Protein AF-A0AB38V2P9-F1 (afdb_monomer_lite)

Foldseek 3Di:
DLVVCCVPQHNVVSCVVVVHDSVVVCVVPPPDDDDDDPDDDPPVRDDDVPDDDPVRVVVDPD

pLDDT: mean 90.03, std 8.19, range [60.56, 97.94]

Structure (mmCIF, N/CA/C/O backbone):
data_AF-A0AB38V2P9-F1
#
_entry.id   AF-A0AB38V2P9-F1
#
loop_
_atom_site.group_PDB
_atom_site.id
_atom_site.type_symbol
_atom_site.label_atom_id
_atom_site.label_alt_id
_atom_site.label_comp_id
_atom_site.label_asym_id
_atom_site.label_entity_id
_atom_site.label_seq_id
_atom_site.pdbx_PDB_ins_code
_atom_site.Cartn_x
_atom_site.Cartn_y
_atom_site.Cartn_z
_atom_site.occupancy
_atom_site.B_iso_or_equiv
_atom_site.auth_seq_id
_atom_site.auth_comp_id
_atom_site.auth_asym_id
_atom_site.auth_atom_id
_atom_site.pdbx_PDB_model_num
ATOM 1 N N . MET A 1 1 ? -11.057 7.004 15.432 1.00 81.00 1 MET A N 1
ATOM 2 C CA . MET A 1 1 ? -11.495 5.632 15.073 1.00 81.00 1 MET A CA 1
ATOM 3 C C . MET A 1 1 ? -10.358 4.596 15.144 1.00 81.00 1 MET A C 1
ATOM 5 O O . MET A 1 1 ? -10.202 4.018 16.205 1.00 81.00 1 MET A O 1
ATOM 9 N N . ILE A 1 2 ? -9.502 4.363 14.124 1.00 95.00 2 ILE A N 1
ATOM 10 C CA . ILE A 1 2 ? -8.386 3.376 14.254 1.00 95.00 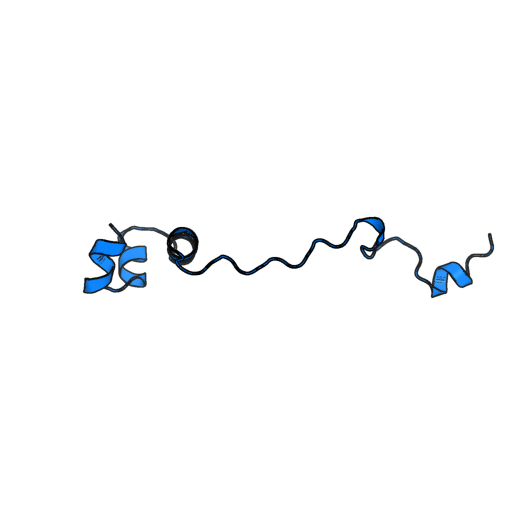2 ILE A CA 1
ATOM 11 C C . ILE A 1 2 ? -7.377 3.794 15.334 1.00 95.00 2 ILE A C 1
ATOM 13 O O . ILE A 1 2 ? -6.978 2.977 16.154 1.00 95.00 2 ILE A O 1
ATOM 17 N N . ALA A 1 3 ? -6.977 5.070 15.346 1.00 94.19 3 ALA A N 1
ATOM 18 C CA . ALA A 1 3 ? -6.002 5.595 16.305 1.00 94.19 3 ALA A CA 1
ATOM 19 C C . ALA A 1 3 ? -6.496 5.568 17.764 1.00 94.19 3 ALA A C 1
ATOM 21 O O . ALA A 1 3 ? -5.680 5.528 18.672 1.00 94.19 3 ALA A O 1
ATOM 22 N N . GLU A 1 4 ? -7.814 5.558 17.976 1.00 96.19 4 GLU A N 1
ATOM 23 C CA . GLU A 1 4 ? -8.431 5.456 19.307 1.00 96.19 4 GLU A CA 1
ATOM 24 C C . GLU A 1 4 ? -8.482 4.005 19.798 1.00 96.19 4 GLU A C 1
ATOM 26 O O . GLU A 1 4 ? -8.304 3.758 20.980 1.00 96.19 4 GLU A O 1
ATOM 31 N N . LEU A 1 5 ? -8.695 3.043 18.892 1.00 96.81 5 LEU A N 1
ATOM 32 C CA . LEU A 1 5 ? -8.752 1.612 19.216 1.00 96.81 5 LEU A CA 1
ATOM 33 C C . LEU A 1 5 ? -7.361 0.968 19.313 1.00 96.81 5 LEU A C 1
ATOM 35 O O . LEU A 1 5 ? -7.169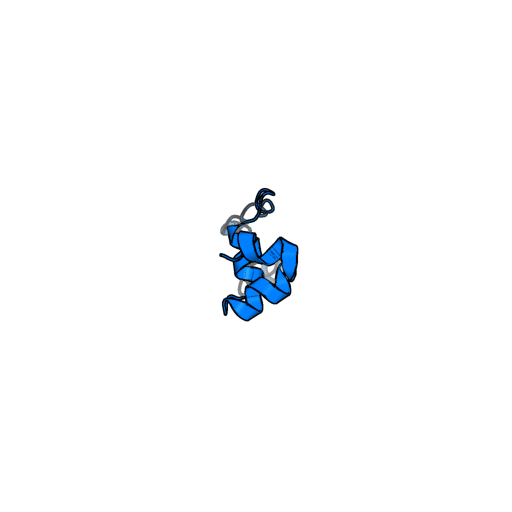 -0.011 20.029 1.00 96.81 5 LEU A O 1
ATOM 39 N N . ALA A 1 6 ? -6.380 1.493 18.576 1.00 96.00 6 ALA A N 1
ATOM 40 C CA . ALA A 1 6 ? -5.047 0.905 18.485 1.00 96.00 6 ALA A CA 1
ATOM 41 C C . ALA A 1 6 ? -4.308 0.734 19.833 1.00 96.00 6 ALA A C 1
ATOM 43 O O . ALA A 1 6 ? -3.596 -0.264 19.942 1.00 96.00 6 ALA A O 1
ATOM 44 N N . PRO A 1 7 ? -4.442 1.622 20.841 1.00 97.62 7 PRO A N 1
ATOM 45 C CA . PRO A 1 7 ? -3.841 1.409 22.161 1.00 97.62 7 PRO A CA 1
ATOM 46 C C . PRO A 1 7 ? -4.380 0.176 22.900 1.00 97.62 7 PRO A C 1
ATOM 48 O O . PRO A 1 7 ? -3.626 -0.460 23.625 1.00 97.62 7 PRO A O 1
ATOM 51 N N . GLU A 1 8 ? -5.647 -0.184 22.676 1.00 97.81 8 GLU A N 1
ATOM 52 C CA . GLU A 1 8 ? -6.323 -1.281 23.384 1.00 97.81 8 GLU A CA 1
ATOM 53 C C . GLU A 1 8 ? -6.125 -2.635 22.686 1.00 97.81 8 GLU A C 1
ATOM 55 O O . GLU A 1 8 ? -5.849 -3.648 23.324 1.00 97.81 8 GLU A O 1
ATOM 60 N N . ILE A 1 9 ? -6.258 -2.666 21.354 1.00 97.62 9 ILE A N 1
ATOM 61 C CA . ILE A 1 9 ? -6.307 -3.919 20.568 1.00 97.62 9 ILE A CA 1
ATOM 62 C C . ILE A 1 9 ? -5.241 -4.003 19.466 1.00 97.62 9 ILE A C 1
ATOM 64 O O . ILE A 1 9 ? -5.243 -4.917 18.636 1.00 97.62 9 ILE A O 1
ATOM 68 N N . GLY A 1 10 ? -4.320 -3.040 19.429 1.00 96.44 10 GLY A N 1
ATOM 69 C CA . GLY A 1 10 ? -3.313 -2.917 18.381 1.00 96.44 10 GLY A CA 1
ATOM 70 C C . GLY A 1 10 ? -3.881 -2.445 17.037 1.00 96.44 10 GLY A C 1
ATOM 71 O O . GLY A 1 10 ? -5.077 -2.508 16.755 1.00 96.44 10 GLY A O 1
ATOM 72 N N . VAL A 1 11 ? -2.995 -1.987 16.144 1.00 96.00 11 VAL A N 1
ATOM 73 C CA . VAL A 1 11 ? -3.389 -1.446 14.826 1.00 96.00 11 VAL A CA 1
ATOM 74 C C . VAL A 1 11 ? -4.091 -2.491 13.958 1.00 96.00 11 VAL A C 1
ATOM 76 O O . VAL A 1 11 ? -5.029 -2.153 13.242 1.00 96.00 11 VAL A O 1
ATOM 79 N N . ARG A 1 12 ? -3.643 -3.753 13.998 1.00 96.81 12 ARG A N 1
ATOM 80 C CA . ARG A 1 12 ? -4.236 -4.828 13.191 1.00 96.81 12 ARG A CA 1
ATOM 81 C C . ARG A 1 12 ? -5.664 -5.142 13.644 1.00 96.81 12 ARG A C 1
ATOM 83 O O . ARG A 1 12 ? -6.559 -5.083 12.812 1.00 96.81 12 ARG A O 1
ATOM 90 N N . GLY A 1 13 ? -5.877 -5.355 14.946 1.00 97.88 13 GLY A N 1
ATOM 91 C CA . GLY A 1 13 ? -7.211 -5.582 15.508 1.00 97.88 13 GLY A CA 1
ATOM 92 C C . GLY A 1 13 ? -8.147 -4.396 15.278 1.00 97.88 13 GLY A C 1
ATOM 93 O O . GLY A 1 13 ? -9.297 -4.583 14.893 1.00 97.88 13 GLY A O 1
ATOM 94 N N . ALA A 1 14 ? -7.636 -3.168 15.405 1.00 97.94 14 ALA A N 1
ATOM 95 C CA . ALA A 1 14 ? -8.397 -1.971 15.066 1.00 97.94 14 ALA A CA 1
ATOM 96 C C . ALA A 1 14 ? -8.784 -1.928 13.576 1.00 97.94 14 ALA A C 1
ATOM 98 O O . ALA A 1 14 ? -9.924 -1.611 13.254 1.00 97.94 14 ALA A O 1
ATOM 99 N N . CYS A 1 15 ? -7.874 -2.269 12.657 1.00 97.62 15 CYS A N 1
ATOM 100 C CA . CYS A 1 15 ? -8.178 -2.337 11.221 1.00 97.62 15 CYS A CA 1
ATOM 101 C C . CYS A 1 15 ? -9.267 -3.370 10.912 1.00 97.62 15 CYS A C 1
ATOM 103 O O . CYS A 1 15 ? -10.195 -3.058 10.163 1.00 97.62 15 CYS A O 1
ATOM 105 N N . ASP A 1 16 ? -9.178 -4.549 11.526 1.00 97.81 16 ASP A N 1
ATOM 106 C CA . ASP A 1 16 ? -10.148 -5.628 11.346 1.00 97.81 16 ASP A CA 1
ATOM 107 C C . ASP A 1 16 ? -11.532 -5.227 11.891 1.00 97.81 16 ASP A C 1
ATOM 109 O O . ASP A 1 16 ? -12.530 -5.371 11.188 1.00 97.81 16 ASP A O 1
ATOM 113 N N . ALA A 1 17 ? -11.597 -4.622 13.084 1.00 97.56 17 ALA A N 1
ATOM 114 C CA . ALA A 1 17 ? -12.848 -4.165 13.704 1.00 97.56 17 ALA A CA 1
ATOM 115 C C . ALA A 1 17 ? -13.564 -3.060 12.903 1.00 97.56 17 ALA A C 1
ATOM 117 O O . ALA A 1 17 ? -14.790 -2.986 12.885 1.00 97.56 17 ALA A O 1
ATOM 118 N N . VAL A 1 18 ? -12.798 -2.194 12.238 1.00 95.75 18 VAL A N 1
ATOM 119 C CA . VAL A 1 18 ? -13.313 -1.082 11.421 1.00 95.75 18 VAL A CA 1
ATOM 120 C C . VAL A 1 18 ? -13.590 -1.508 9.968 1.00 95.75 18 VAL A C 1
ATOM 122 O O . VAL A 1 18 ? -14.230 -0.770 9.221 1.00 95.75 18 VAL A O 1
ATOM 125 N N . GLY A 1 19 ? -13.125 -2.689 9.546 1.00 96.50 19 GLY A N 1
ATOM 126 C CA . GLY A 1 19 ? -13.305 -3.196 8.182 1.00 96.50 19 GLY A CA 1
ATOM 127 C C . GLY A 1 19 ? -12.411 -2.513 7.141 1.00 96.50 19 GLY A C 1
ATOM 128 O O . GLY A 1 19 ? -12.791 -2.383 5.976 1.00 96.50 19 GLY A O 1
ATOM 129 N N . VAL A 1 20 ? -11.223 -2.046 7.536 1.00 95.50 20 VAL A N 1
ATOM 130 C CA . VAL A 1 20 ? -10.274 -1.360 6.643 1.00 95.50 20 VAL A CA 1
ATOM 131 C C . VAL A 1 20 ? -9.011 -2.192 6.466 1.00 95.50 20 VAL A C 1
ATOM 133 O O . VAL A 1 20 ? -8.426 -2.680 7.423 1.00 95.50 20 VAL A O 1
ATOM 136 N N . ALA A 1 21 ? -8.510 -2.287 5.232 1.00 96.62 21 ALA A N 1
ATOM 137 C CA . ALA A 1 21 ? -7.232 -2.942 4.970 1.00 96.62 21 ALA A CA 1
ATOM 138 C C . ALA A 1 21 ? -6.063 -2.225 5.681 1.00 96.62 21 ALA A C 1
ATOM 140 O O . ALA A 1 21 ? -5.801 -1.040 5.436 1.00 96.62 21 ALA A O 1
ATOM 141 N N . GLN A 1 22 ? -5.287 -2.969 6.477 1.00 96.31 22 GLN A N 1
ATOM 142 C CA . GLN A 1 22 ? -4.136 -2.454 7.235 1.00 96.31 22 GLN A CA 1
ATOM 143 C C . GLN A 1 22 ? -3.115 -1.704 6.355 1.00 96.31 22 GLN A C 1
ATOM 145 O O . GLN A 1 22 ? -2.593 -0.655 6.737 1.00 96.31 22 GLN A O 1
ATOM 150 N N . ALA A 1 23 ? -2.857 -2.197 5.140 1.00 95.38 23 ALA A N 1
ATOM 151 C CA . ALA A 1 23 ? -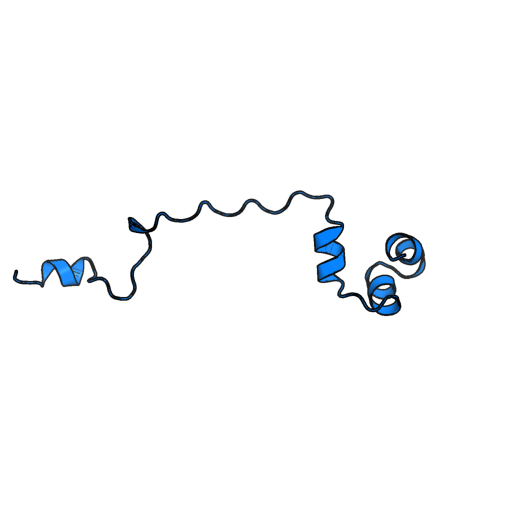1.938 -1.555 4.199 1.00 95.38 23 ALA A CA 1
ATOM 152 C C . ALA A 1 23 ? -2.398 -0.139 3.804 1.00 95.38 23 ALA A C 1
ATOM 154 O O . ALA A 1 23 ? -1.581 0.778 3.704 1.00 95.38 23 ALA A O 1
ATOM 155 N N . SER A 1 24 ? -3.703 0.054 3.602 1.00 93.88 24 SER A N 1
ATOM 156 C CA . SER A 1 24 ? -4.292 1.357 3.279 1.00 93.88 24 SER A CA 1
ATOM 157 C C . SER A 1 24 ? -4.201 2.316 4.463 1.00 93.88 24 SER A C 1
ATOM 159 O O . SER A 1 24 ? -3.883 3.492 4.266 1.00 93.88 24 SER A O 1
ATOM 161 N N . TYR A 1 25 ? -4.412 1.811 5.684 1.00 94.81 25 TYR A N 1
ATOM 162 C CA . TYR A 1 25 ? -4.214 2.584 6.907 1.00 94.81 25 TYR A CA 1
ATOM 163 C C . TYR A 1 25 ? -2.774 3.105 7.003 1.00 94.81 25 TYR A C 1
ATOM 165 O O . TYR A 1 25 ? -2.579 4.320 7.043 1.00 94.81 25 TYR A O 1
ATOM 173 N N . TYR A 1 26 ? -1.764 2.233 6.920 1.00 93.88 26 TYR A N 1
ATOM 174 C CA . TYR A 1 26 ? -0.363 2.667 6.996 1.00 93.88 26 TYR A CA 1
ATOM 175 C C . TYR A 1 26 ? 0.045 3.619 5.875 1.00 93.88 26 TYR A C 1
ATOM 177 O O . TYR A 1 26 ? 0.809 4.542 6.127 1.00 93.88 26 TYR A O 1
ATOM 185 N N . ARG A 1 27 ? -0.448 3.432 4.643 1.00 93.19 27 ARG A N 1
ATOM 186 C CA . ARG A 1 27 ? -0.134 4.344 3.528 1.00 93.19 27 ARG A CA 1
ATOM 187 C C . ARG A 1 27 ? -0.653 5.762 3.774 1.00 93.19 27 ARG A C 1
ATOM 189 O O . ARG A 1 27 ? 0.047 6.706 3.429 1.00 93.19 27 ARG A O 1
ATOM 196 N N . ARG A 1 28 ? -1.852 5.906 4.353 1.00 92.31 28 ARG A N 1
ATOM 197 C CA . ARG A 1 28 ? -2.475 7.212 4.647 1.00 92.31 28 ARG A CA 1
ATOM 198 C C . ARG A 1 28 ? -1.916 7.881 5.900 1.00 92.31 28 ARG A C 1
ATOM 200 O O . ARG A 1 28 ? -1.798 9.096 5.921 1.00 92.31 28 ARG A O 1
ATOM 207 N N . HIS A 1 29 ? -1.567 7.096 6.917 1.00 92.75 29 HIS A N 1
ATOM 208 C CA . HIS A 1 29 ? -1.115 7.599 8.222 1.00 92.75 29 HIS A CA 1
ATOM 209 C C . HIS A 1 29 ? 0.407 7.513 8.386 1.00 92.75 29 HIS A C 1
ATOM 211 O O . HIS A 1 29 ? 0.932 7.597 9.500 1.00 92.75 29 HIS A O 1
ATOM 217 N N . ARG A 1 30 ? 1.128 7.307 7.278 1.00 90.81 30 ARG A N 1
ATOM 218 C CA . ARG A 1 30 ? 2.584 7.211 7.274 1.00 90.81 30 ARG A CA 1
ATOM 219 C C . ARG A 1 30 ? 3.174 8.540 7.738 1.00 90.81 30 ARG A C 1
ATOM 221 O O . ARG A 1 30 ? 2.953 9.559 7.100 1.00 90.81 30 ARG A O 1
ATOM 228 N N . GLN A 1 31 ? 3.950 8.504 8.819 1.00 91.31 31 GLN A N 1
ATOM 229 C CA . GLN A 1 31 ? 4.705 9.668 9.301 1.00 91.31 31 GLN A CA 1
ATOM 230 C C . GLN A 1 31 ? 6.009 9.848 8.521 1.00 91.31 31 GLN A C 1
ATOM 232 O O . GLN A 1 31 ? 6.484 10.957 8.303 1.00 91.31 31 GLN A O 1
ATOM 237 N N . SER A 1 32 ? 6.591 8.736 8.072 1.00 89.50 32 SER A N 1
ATOM 238 C CA . SER A 1 32 ? 7.771 8.765 7.220 1.00 89.50 32 SER A CA 1
ATOM 239 C C . SER A 1 32 ? 7.404 9.235 5.811 1.00 89.50 32 SER A C 1
ATOM 241 O O . SER A 1 32 ? 6.380 8.790 5.273 1.00 89.50 32 SER A O 1
ATOM 243 N N . PRO A 1 33 ? 8.271 10.030 5.162 1.00 89.06 33 PRO A N 1
ATOM 244 C CA . PRO A 1 33 ? 8.113 10.362 3.758 1.00 89.06 33 PRO A CA 1
ATOM 245 C C . PRO A 1 33 ? 7.989 9.100 2.890 1.00 89.06 33 PRO A C 1
ATOM 247 O O . PRO A 1 33 ? 8.561 8.049 3.213 1.00 89.06 33 PRO A O 1
ATOM 250 N N . PRO A 1 34 ? 7.256 9.169 1.768 1.00 87.69 34 PRO A N 1
ATOM 251 C CA . PRO A 1 34 ? 7.271 8.091 0.795 1.00 87.69 34 PRO A CA 1
ATOM 252 C C . PRO A 1 34 ? 8.698 7.877 0.281 1.00 87.69 34 PRO A C 1
ATOM 254 O O . PRO A 1 34 ? 9.465 8.824 0.119 1.00 87.69 34 PRO A O 1
ATOM 257 N N . ALA A 1 35 ? 9.043 6.618 0.002 1.00 88.44 35 ALA A N 1
ATOM 258 C CA . ALA A 1 35 ? 10.333 6.290 -0.589 1.00 88.44 35 ALA A CA 1
ATOM 259 C C . ALA A 1 35 ? 10.522 7.069 -1.898 1.00 88.44 35 ALA A C 1
ATOM 261 O O . ALA A 1 35 ? 9.595 7.166 -2.713 1.00 88.44 35 ALA A O 1
ATOM 262 N N . GLN A 1 36 ? 11.722 7.617 -2.094 1.00 93.12 36 GLN A N 1
ATOM 263 C CA . GLN A 1 36 ? 12.039 8.330 -3.320 1.00 93.12 36 GLN A CA 1
ATOM 264 C C . GLN A 1 36 ? 11.951 7.359 -4.496 1.00 93.12 36 GLN A C 1
ATOM 266 O O . GLN A 1 36 ? 12.580 6.301 -4.508 1.00 93.12 36 GLN A O 1
ATOM 271 N N . ARG A 1 37 ? 11.126 7.708 -5.484 1.00 90.94 37 ARG A N 1
ATOM 272 C CA . ARG A 1 37 ? 11.023 6.922 -6.711 1.00 90.94 37 ARG A CA 1
ATOM 273 C C . ARG A 1 37 ? 12.299 7.121 -7.531 1.00 90.94 37 ARG A C 1
ATOM 275 O O . ARG A 1 37 ? 12.778 8.257 -7.605 1.00 90.94 37 ARG A O 1
ATOM 282 N N . PRO A 1 38 ? 12.834 6.066 -8.172 1.00 92.69 38 PRO A N 1
ATOM 283 C CA . PRO A 1 38 ? 13.910 6.243 -9.133 1.00 92.69 38 PRO A CA 1
ATOM 284 C C . PRO A 1 38 ? 13.456 7.212 -10.226 1.00 92.69 38 PRO A C 1
ATOM 286 O O . PRO A 1 38 ? 12.273 7.259 -10.586 1.00 92.69 38 PRO A O 1
ATOM 289 N N . ARG A 1 39 ? 14.399 8.003 -10.743 1.00 92.81 39 ARG A N 1
ATOM 290 C CA . ARG A 1 39 ? 14.105 8.916 -11.848 1.00 92.81 39 ARG A CA 1
ATOM 291 C C . ARG A 1 39 ? 13.582 8.101 -13.036 1.00 92.81 39 ARG A C 1
ATOM 293 O O . ARG A 1 39 ? 14.177 7.072 -13.358 1.00 92.81 39 ARG A O 1
ATOM 300 N N . PRO A 1 40 ? 12.489 8.529 -13.688 1.00 92.50 40 PRO A N 1
ATOM 301 C CA . PRO A 1 40 ? 12.011 7.853 -14.883 1.00 92.50 40 PRO A CA 1
ATOM 302 C C . PRO A 1 40 ? 13.110 7.799 -15.946 1.00 92.50 40 PRO A C 1
ATOM 304 O O . PRO A 1 40 ? 13.726 8.819 -16.250 1.00 92.50 40 PRO A O 1
ATOM 307 N N . VAL A 1 41 ? 13.325 6.625 -16.541 1.00 92.44 41 VAL A N 1
ATOM 308 C CA . VAL A 1 41 ? 14.212 6.494 -17.703 1.00 92.44 41 VAL A CA 1
ATOM 309 C C . VAL A 1 41 ? 13.581 7.263 -18.874 1.00 92.44 41 VAL A C 1
ATOM 311 O O . VAL A 1 41 ? 12.394 7.024 -19.171 1.00 92.44 41 VAL A O 1
ATOM 314 N N . PRO A 1 42 ? 14.310 8.191 -19.527 1.00 92.94 42 PRO A N 1
ATOM 315 C CA . PRO A 1 42 ? 13.817 8.890 -20.709 1.00 92.94 42 PRO A CA 1
ATOM 316 C C . PRO A 1 42 ? 13.399 7.905 -21.800 1.00 92.94 42 PRO A C 1
ATOM 318 O O . PRO A 1 42 ? 13.998 6.846 -21.946 1.00 92.94 42 PRO A O 1
ATOM 321 N N . HIS A 1 43 ? 12.370 8.241 -22.584 1.00 87.75 43 HIS A N 1
ATOM 322 C CA . HIS A 1 43 ? 11.791 7.312 -23.565 1.00 87.75 43 HIS A CA 1
ATOM 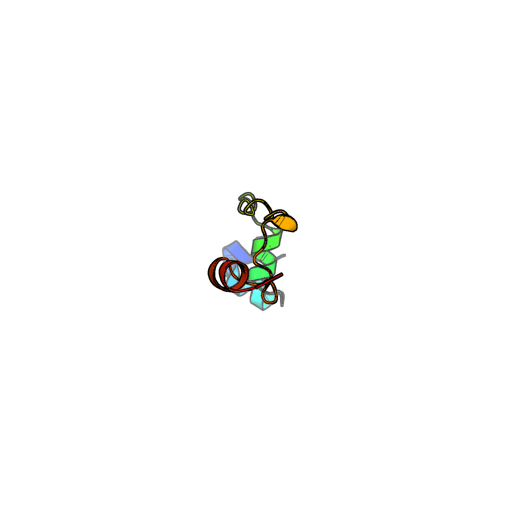323 C C . HIS A 1 43 ? 12.826 6.741 -24.553 1.00 87.75 43 HIS A C 1
ATOM 325 O O . HIS A 1 43 ? 12.796 5.547 -24.838 1.00 87.75 43 HIS A O 1
ATOM 331 N N . LYS A 1 44 ? 13.773 7.576 -24.999 1.00 86.44 44 LYS A N 1
ATOM 332 C CA . LYS A 1 44 ? 14.869 7.205 -25.909 1.00 86.44 44 LYS A CA 1
ATOM 333 C C . LYS A 1 44 ? 15.838 6.161 -25.335 1.00 86.44 44 LYS A C 1
ATOM 335 O O . LYS A 1 44 ? 16.437 5.415 -26.097 1.00 86.44 44 LYS A O 1
ATOM 340 N N . ASP A 1 45 ? 15.968 6.110 -24.009 1.00 87.25 45 ASP A N 1
ATOM 341 C CA . ASP A 1 45 ? 16.917 5.245 -23.301 1.00 87.25 45 ASP A CA 1
ATOM 342 C C . ASP A 1 45 ? 16.234 3.971 -22.770 1.00 87.25 45 ASP A C 1
ATOM 344 O O . ASP A 1 45 ? 16.884 3.095 -22.201 1.00 87.25 45 ASP A O 1
ATOM 348 N N . ARG A 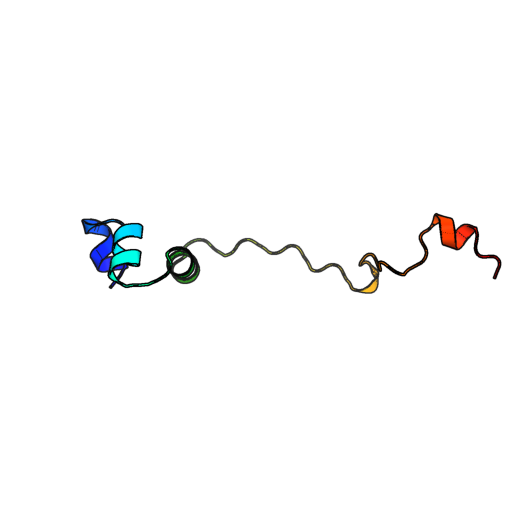1 46 ? 14.905 3.849 -22.923 1.00 89.00 46 ARG A N 1
ATOM 349 C CA . ARG A 1 46 ? 14.175 2.642 -22.519 1.00 89.00 46 ARG A CA 1
ATOM 350 C C . ARG A 1 46 ? 14.483 1.508 -23.498 1.00 89.00 46 ARG A C 1
ATOM 352 O O . ARG A 1 46 ? 14.391 1.732 -24.706 1.00 89.00 46 ARG A O 1
ATOM 359 N N . PRO A 1 47 ? 14.772 0.287 -23.014 1.00 86.06 47 PRO A N 1
ATOM 360 C CA . PRO A 1 47 ? 14.924 -0.865 -23.887 1.00 86.06 47 PRO A CA 1
ATOM 361 C C . PRO A 1 47 ? 13.607 -1.097 -24.627 1.00 86.06 47 PRO A C 1
ATOM 363 O O . PRO A 1 47 ? 12.567 -1.328 -24.012 1.00 86.06 47 PRO A O 1
ATOM 366 N N . GLN A 1 48 ? 13.656 -0.987 -25.951 1.00 88.31 48 GLN A N 1
ATOM 367 C CA . GLN A 1 48 ? 12.514 -1.231 -26.820 1.00 88.31 48 GLN A CA 1
ATOM 368 C C . GLN A 1 48 ? 12.537 -2.715 -27.197 1.00 88.31 48 GLN A C 1
ATOM 370 O O . GLN A 1 48 ? 13.448 -3.120 -27.919 1.00 88.31 48 GLN A O 1
ATOM 375 N N . PRO A 1 49 ? 11.569 -3.541 -26.754 1.00 87.62 49 PRO A N 1
ATOM 376 C CA . PRO A 1 49 ? 11.616 -4.992 -26.963 1.00 87.62 49 PRO A CA 1
ATOM 377 C C . PRO A 1 49 ? 11.670 -5.414 -28.434 1.00 87.62 49 PRO A C 1
ATOM 379 O O . PRO A 1 49 ? 12.082 -6.523 -28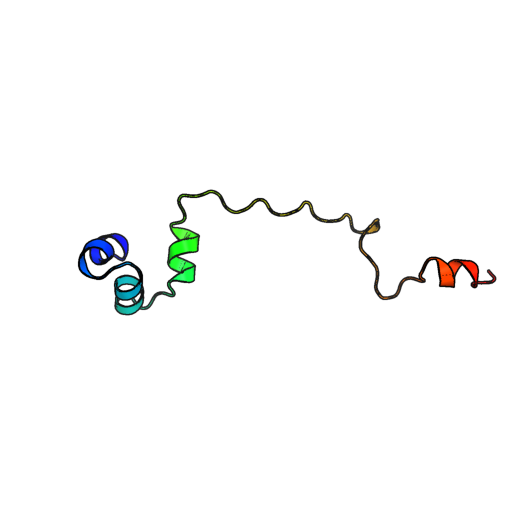.741 1.00 87.62 49 PRO A O 1
ATOM 382 N N . ARG A 1 50 ? 11.222 -4.537 -29.340 1.00 86.38 50 ARG A N 1
ATOM 383 C CA . ARG A 1 50 ? 11.239 -4.757 -30.792 1.00 86.38 50 ARG A CA 1
ATOM 384 C C . ARG A 1 50 ? 12.344 -3.992 -31.524 1.00 86.38 50 ARG A C 1
ATOM 386 O O . ARG A 1 50 ? 12.378 -4.034 -32.748 1.00 86.38 50 ARG A O 1
ATOM 393 N N . ALA A 1 51 ? 13.203 -3.252 -30.825 1.00 86.56 51 ALA A N 1
ATOM 394 C CA . ALA A 1 51 ? 14.343 -2.625 -31.483 1.00 86.56 51 ALA A CA 1
ATOM 395 C C . ALA A 1 51 ? 15.436 -3.661 -31.728 1.00 86.56 51 ALA A C 1
ATOM 397 O O . ALA A 1 51 ? 15.710 -4.492 -30.865 1.00 86.56 51 ALA A O 1
ATOM 398 N N . LEU A 1 52 ? 16.100 -3.548 -32.879 1.00 84.75 52 LEU A N 1
ATOM 399 C CA . LEU A 1 52 ? 17.300 -4.323 -33.170 1.00 84.75 52 LEU A CA 1
ATOM 400 C C . LEU A 1 52 ? 18.341 -4.083 -32.073 1.00 84.75 52 LEU A C 1
ATOM 402 O O . LEU A 1 52 ? 18.647 -2.933 -31.733 1.00 84.75 52 LEU A O 1
ATOM 406 N N . SER A 1 53 ? 18.912 -5.158 -31.546 1.00 83.19 53 SER A N 1
ATOM 407 C CA . SER A 1 53 ? 20.071 -5.128 -30.657 1.00 83.19 53 SER A CA 1
ATOM 408 C C . SER A 1 53 ? 21.301 -4.546 -31.362 1.00 83.19 53 SER A C 1
ATOM 410 O O . SER A 1 53 ? 21.351 -4.407 -32.584 1.00 83.19 53 SER A O 1
ATOM 412 N N . ALA A 1 54 ? 22.336 -4.202 -30.592 1.00 81.25 54 ALA A N 1
ATOM 413 C CA . ALA A 1 54 ? 23.594 -3.719 -31.165 1.00 81.25 54 ALA A CA 1
ATOM 414 C C . ALA A 1 54 ? 24.224 -4.732 -32.139 1.00 81.25 54 ALA A C 1
ATOM 416 O O . ALA A 1 54 ? 24.753 -4.330 -33.171 1.00 81.25 54 ALA A O 1
ATOM 417 N N . ALA A 1 55 ? 24.111 -6.030 -31.840 1.00 84.75 55 ALA A N 1
ATOM 418 C CA . ALA A 1 55 ? 24.606 -7.101 -32.698 1.00 84.75 55 ALA A CA 1
ATOM 419 C C . ALA A 1 55 ? 23.784 -7.244 -33.991 1.00 84.75 55 ALA A C 1
ATOM 421 O O . ALA A 1 55 ? 24.357 -7.436 -35.060 1.00 84.75 55 ALA A O 1
ATOM 422 N N . GLU A 1 56 ? 22.457 -7.112 -33.912 1.00 85.44 56 GLU A N 1
ATOM 423 C CA . GLU A 1 56 ? 21.574 -7.176 -35.086 1.00 85.44 56 GLU A CA 1
ATOM 424 C C . GLU A 1 56 ? 21.757 -5.963 -36.003 1.00 85.44 56 GLU A C 1
ATOM 426 O O . GLU A 1 56 ? 21.831 -6.129 -37.215 1.00 85.44 56 GLU A O 1
ATOM 431 N N . ARG A 1 57 ? 21.941 -4.757 -35.444 1.00 80.94 57 ARG A N 1
ATOM 432 C CA . ARG A 1 57 ? 22.257 -3.552 -36.234 1.00 80.94 57 ARG A CA 1
ATOM 433 C C . ARG A 1 57 ? 23.572 -3.664 -37.006 1.00 80.94 57 ARG A C 1
ATOM 435 O O . ARG A 1 57 ? 23.685 -3.066 -38.064 1.00 80.94 57 ARG A O 1
ATOM 442 N N . GLY A 1 58 ? 24.556 -4.397 -36.482 1.00 80.75 58 GLY A N 1
ATOM 443 C CA . GLY A 1 58 ? 25.825 -4.648 -37.174 1.00 80.75 58 GLY A CA 1
ATOM 444 C C . GLY A 1 58 ? 25.737 -5.708 -38.277 1.00 80.75 58 GLY A C 1
ATOM 445 O O . GLY A 1 58 ? 26.642 -5.792 -39.100 1.00 80.75 58 GLY A O 1
ATOM 446 N N . ARG A 1 59 ? 24.668 -6.520 -38.291 1.00 78.31 59 ARG A N 1
ATOM 447 C CA . ARG A 1 59 ? 24.382 -7.506 -39.346 1.00 78.31 59 ARG A CA 1
ATOM 448 C C . ARG A 1 59 ? 23.427 -6.988 -40.419 1.00 78.31 59 ARG A C 1
ATOM 450 O O . ARG A 1 59 ? 23.330 -7.636 -41.452 1.00 78.31 59 ARG A O 1
ATOM 457 N N . ASP A 1 60 ? 22.719 -5.888 -40.160 1.00 60.56 60 ASP A N 1
ATOM 458 C CA . ASP A 1 60 ? 21.770 -5.272 -41.088 1.00 60.56 60 ASP A CA 1
ATOM 459 C C . ASP A 1 60 ? 22.524 -4.617 -42.263 1.00 60.56 60 ASP A C 1
ATOM 461 O O . ASP A 1 60 ? 23.199 -3.602 -42.058 1.00 60.56 60 ASP A O 1
ATOM 465 N N . PRO A 1 61 ? 22.456 -5.180 -43.483 1.00 63.84 61 PRO A N 1
ATOM 466 C CA . PRO A 1 61 ? 23.076 -4.608 -44.661 1.00 63.84 61 PRO A CA 1
ATOM 467 C C . PRO A 1 61 ? 22.082 -3.612 -45.263 1.00 63.84 61 PRO A C 1
ATOM 469 O O . PRO A 1 61 ? 21.363 -3.937 -46.206 1.00 63.84 61 PRO A O 1
ATOM 472 N N . ARG A 1 62 ? 21.974 -2.423 -44.673 1.00 61.19 62 ARG A N 1
ATOM 473 C CA . ARG A 1 62 ? 21.367 -1.288 -45.379 1.00 61.19 62 ARG A CA 1
ATOM 474 C C . ARG A 1 62 ? 22.362 -0.678 -46.351 1.00 61.19 62 ARG A C 1
ATOM 476 O O . ARG A 1 62 ? 23.548 -0.567 -45.968 1.00 61.19 62 ARG A O 1
#

Secondary structure (DSSP, 8-state):
-HHHHHHHHHHHHHHHHHT--HHHHHHHS--SPPPPPPPPPPGGGS--TTSPPHHHHHH---

Organism: NCBI:txid1487726

Sequence (62 aa):
MIAELAPEIGVRGACDAVGVAQASYYRRHRQSPPAQRPRPVPHKDRPQPRALSAAERGRDPR

Radius of gyration: 24.43 Å; chains: 1; bounding box: 39×18×69 Å